Protein AF-A0A1F8NA66-F1 (afdb_monomer_lite)

Secondary structure (DSSP, 8-state):
--HHHHHTTHHHHHHHHHHHHT--TTEE-TTSS-EE------S-GGG-S-EEETTEEE-S--HHHHHHHHHHT-

Foldseek 3Di:
DEPLQVVVPVVLLQVLLCVLQVHHEQAAGPVNQDGHHDDYDPVPSVQHPWDDDPNDIGGPDDSVVSNVVVVVSD

pLDDT: mean 85.67, std 4.7, range [61.72, 91.12]

Radius of gyration: 11.53 Å; chains: 1; bounding box: 26×24×30 Å

Sequence (74 aa):
MGTACHVRGSDKVLEQIEKELGTKTGGNTADLRFTLETVNCVGACALGPMVIIGEDYHGEMTPEKVGEVLKNYS

Structure (mmCIF, N/CA/C/O backbone):
data_AF-A0A1F8NA66-F1
#
_entry.id   AF-A0A1F8NA66-F1
#
loop_
_atom_site.group_PDB
_atom_site.id
_atom_site.type_symbol
_atom_site.label_atom_id
_atom_site.label_alt_id
_atom_site.label_comp_id
_atom_site.label_asym_id
_atom_site.label_entity_id
_atom_site.label_seq_id
_atom_site.pdbx_PDB_ins_code
_atom_site.Cartn_x
_atom_site.Cartn_y
_atom_site.Cartn_z
_atom_site.occupancy
_atom_site.B_iso_or_equiv
_atom_site.auth_seq_id
_atom_site.auth_comp_id
_atom_site.auth_asym_id
_atom_site.auth_atom_id
_atom_site.pdbx_PDB_model_num
ATOM 1 N N . MET A 1 1 ? 5.249 -8.684 0.627 1.00 67.06 1 MET A N 1
ATOM 2 C CA . MET A 1 1 ? 5.401 -7.830 -0.573 1.00 67.06 1 MET A CA 1
ATOM 3 C C . MET A 1 1 ? 6.173 -8.583 -1.658 1.00 67.06 1 MET A C 1
ATOM 5 O O . MET A 1 1 ? 7.149 -9.243 -1.328 1.00 67.06 1 MET A O 1
ATOM 9 N N . GLY A 1 2 ? 5.737 -8.548 -2.924 1.00 78.88 2 GLY A N 1
ATOM 10 C CA . GLY A 1 2 ? 6.440 -9.210 -4.041 1.00 78.88 2 GLY A CA 1
ATOM 11 C C . GLY A 1 2 ? 7.497 -8.315 -4.707 1.00 78.88 2 GLY A C 1
ATOM 12 O O . GLY A 1 2 ? 7.326 -7.099 -4.752 1.00 78.88 2 GLY A O 1
ATOM 13 N N . THR A 1 3 ? 8.554 -8.908 -5.277 1.00 81.19 3 THR A N 1
ATOM 14 C CA . THR A 1 3 ? 9.660 -8.177 -5.937 1.00 81.19 3 THR A CA 1
ATOM 15 C C . THR A 1 3 ? 9.185 -7.295 -7.093 1.00 81.19 3 THR A C 1
ATOM 17 O O . THR A 1 3 ? 9.626 -6.157 -7.214 1.00 81.19 3 THR A O 1
ATOM 20 N N . ALA A 1 4 ? 8.239 -7.776 -7.906 1.00 82.19 4 ALA A N 1
ATOM 21 C CA . ALA A 1 4 ? 7.670 -7.007 -9.012 1.00 82.19 4 ALA A CA 1
ATOM 22 C C . ALA A 1 4 ? 6.932 -5.741 -8.538 1.00 82.19 4 ALA A C 1
ATOM 24 O O . ALA A 1 4 ? 7.090 -4.682 -9.139 1.00 82.19 4 ALA A O 1
ATOM 25 N N . CYS A 1 5 ? 6.164 -5.830 -7.447 1.00 83.12 5 CYS A N 1
ATOM 26 C CA . CYS A 1 5 ? 5.477 -4.674 -6.867 1.00 83.12 5 CYS A CA 1
ATOM 27 C C . CYS A 1 5 ? 6.480 -3.673 -6.282 1.00 83.12 5 CYS A C 1
ATOM 29 O O . CYS A 1 5 ? 6.358 -2.475 -6.527 1.00 83.12 5 CYS A O 1
ATOM 31 N N . HIS A 1 6 ? 7.506 -4.176 -5.591 1.00 83.50 6 HIS A N 1
ATOM 32 C CA . HIS A 1 6 ? 8.549 -3.352 -4.986 1.00 83.50 6 HIS A CA 1
ATOM 33 C C . HIS A 1 6 ? 9.330 -2.552 -6.040 1.00 83.50 6 HIS A C 1
ATOM 35 O O . HIS A 1 6 ? 9.424 -1.332 -5.941 1.00 83.50 6 HIS A O 1
ATOM 41 N N . VAL A 1 7 ? 9.778 -3.197 -7.128 1.00 84.75 7 VAL A N 1
ATOM 42 C CA . VAL A 1 7 ? 10.476 -2.517 -8.242 1.00 84.75 7 VAL A CA 1
ATOM 43 C C . VAL A 1 7 ? 9.590 -1.467 -8.924 1.00 84.75 7 VAL A C 1
ATOM 45 O O . VAL A 1 7 ? 10.087 -0.451 -9.402 1.00 84.75 7 VAL A O 1
ATOM 48 N N . ARG A 1 8 ? 8.270 -1.676 -8.942 1.00 83.56 8 ARG A N 1
ATOM 49 C CA . ARG A 1 8 ? 7.295 -0.719 -9.488 1.00 83.56 8 ARG A CA 1
ATOM 50 C C . ARG A 1 8 ? 6.917 0.404 -8.517 1.00 83.56 8 ARG A C 1
ATOM 52 O O . ARG A 1 8 ? 6.077 1.232 -8.852 1.00 83.56 8 ARG A O 1
ATOM 59 N N . GLY A 1 9 ? 7.540 0.464 -7.340 1.00 84.50 9 GLY A N 1
ATOM 60 C CA . GLY A 1 9 ? 7.340 1.539 -6.373 1.00 84.50 9 GLY A CA 1
ATOM 61 C C . GLY A 1 9 ? 6.153 1.331 -5.437 1.00 84.50 9 GLY A C 1
ATOM 62 O O . GLY A 1 9 ? 5.573 2.318 -4.983 1.00 84.50 9 GLY A O 1
ATOM 63 N N . SER A 1 10 ? 5.799 0.081 -5.112 1.00 86.44 10 SER A N 1
ATOM 64 C CA . SER A 1 10 ? 4.760 -0.208 -4.110 1.00 86.44 10 SER A CA 1
ATOM 65 C C . SER A 1 10 ? 5.048 0.403 -2.740 1.00 86.44 10 SER A C 1
ATOM 67 O O . SER A 1 10 ? 4.111 0.678 -2.003 1.00 86.44 10 SER A O 1
ATOM 69 N N . ASP A 1 11 ? 6.313 0.665 -2.409 1.00 89.25 11 ASP A N 1
ATOM 70 C CA . ASP A 1 11 ? 6.689 1.307 -1.145 1.00 89.25 11 ASP A CA 1
ATOM 71 C C . ASP A 1 11 ? 6.089 2.713 -1.025 1.00 89.25 11 ASP A C 1
ATOM 73 O O . ASP A 1 11 ? 5.582 3.081 0.026 1.00 89.25 11 ASP A O 1
ATOM 77 N N . LYS A 1 12 ? 6.053 3.480 -2.125 1.00 90.56 12 LYS A N 1
ATOM 78 C CA . LYS A 1 12 ? 5.447 4.822 -2.135 1.00 90.56 12 LYS A CA 1
ATOM 79 C C . LYS A 1 12 ? 3.938 4.766 -1.925 1.00 90.56 12 LYS A C 1
ATOM 81 O O . LYS A 1 12 ? 3.362 5.652 -1.304 1.00 90.56 12 LYS A O 1
ATOM 86 N N . VAL A 1 13 ? 3.303 3.732 -2.477 1.00 90.81 13 VAL A N 1
ATOM 87 C CA . VAL A 1 13 ? 1.873 3.462 -2.286 1.00 90.81 13 VAL A CA 1
ATOM 88 C C . VAL A 1 13 ? 1.623 3.138 -0.813 1.00 90.81 13 VAL A C 1
ATOM 90 O O . VAL A 1 13 ? 0.740 3.736 -0.210 1.00 90.81 13 VAL A O 1
ATOM 93 N N . LEU A 1 14 ? 2.445 2.270 -0.216 1.00 89.81 14 LEU A N 1
ATOM 94 C CA . LEU A 1 14 ? 2.361 1.916 1.200 1.00 89.81 14 LEU A CA 1
ATOM 95 C C . LEU A 1 14 ? 2.560 3.134 2.114 1.00 89.81 14 LEU A C 1
ATOM 97 O O . LEU A 1 14 ? 1.722 3.376 2.973 1.00 89.81 14 LEU A O 1
ATOM 101 N N . GLU A 1 15 ? 3.601 3.939 1.891 1.00 90.75 15 GLU A N 1
ATOM 102 C CA . GLU A 1 15 ? 3.850 5.171 2.656 1.00 90.75 15 GLU A CA 1
ATOM 103 C C . GLU A 1 15 ? 2.675 6.153 2.584 1.00 90.75 15 GLU A C 1
ATOM 105 O O . GLU A 1 15 ? 2.360 6.825 3.566 1.00 90.75 15 GLU A O 1
ATOM 110 N N . GLN A 1 16 ? 2.022 6.261 1.424 1.00 91.12 16 GLN A N 1
ATOM 111 C CA . GLN A 1 16 ? 0.850 7.117 1.280 1.00 91.12 16 GLN A CA 1
ATOM 112 C C . GLN A 1 16 ? -0.349 6.562 2.053 1.00 91.12 16 GLN A C 1
ATOM 114 O O . GLN A 1 16 ? -1.032 7.335 2.719 1.00 91.12 16 GLN A O 1
ATOM 119 N N . ILE A 1 17 ? -0.574 5.243 2.024 1.00 89.69 17 ILE A N 1
ATOM 120 C CA . ILE A 1 17 ? -1.617 4.595 2.834 1.00 89.69 17 ILE A CA 1
ATOM 121 C C . ILE A 1 17 ? -1.355 4.837 4.327 1.00 89.69 17 ILE A C 1
ATOM 123 O O . ILE A 1 17 ? -2.270 5.223 5.049 1.00 89.69 17 ILE A O 1
ATOM 127 N N . GLU A 1 18 ? -0.110 4.677 4.788 1.00 90.00 18 GLU A N 1
ATOM 128 C CA . GLU A 1 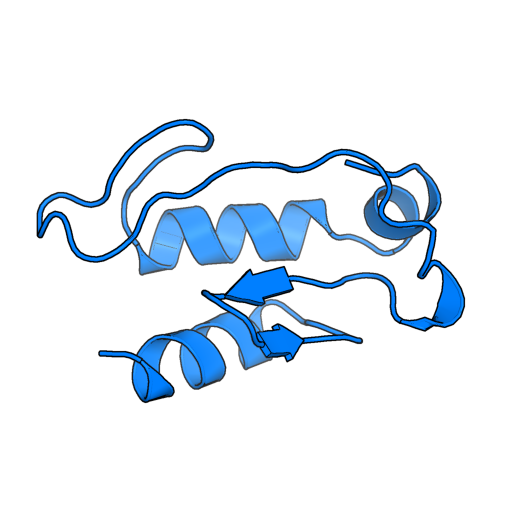18 ? 0.269 4.938 6.184 1.00 90.00 18 GLU A CA 1
ATOM 129 C C . GLU A 1 18 ? -0.001 6.395 6.595 1.00 90.00 18 GLU A C 1
ATOM 131 O O . GLU A 1 18 ? -0.454 6.652 7.711 1.00 90.00 18 GLU A O 1
ATOM 136 N N . LYS A 1 19 ? 0.224 7.359 5.690 1.00 89.81 19 LYS A N 1
ATOM 137 C CA . LYS A 1 19 ? -0.081 8.781 5.923 1.00 89.81 19 LYS A CA 1
ATOM 138 C C . LYS A 1 19 ? -1.577 9.080 5.952 1.00 89.81 19 LYS A C 1
ATOM 140 O O . LYS A 1 19 ? -2.008 9.832 6.818 1.00 89.81 19 LYS A O 1
ATOM 145 N N . GLU A 1 20 ? -2.346 8.524 5.017 1.00 88.06 20 GLU A N 1
ATOM 146 C CA . GLU A 1 20 ? -3.802 8.720 4.921 1.00 88.06 20 GLU A CA 1
ATOM 147 C C . GLU A 1 20 ? -4.520 8.124 6.136 1.00 88.06 20 GLU A C 1
ATOM 149 O O . GLU A 1 20 ? -5.370 8.767 6.746 1.00 88.06 20 GLU A O 1
ATOM 154 N N . LEU A 1 21 ? -4.141 6.902 6.515 1.00 86.88 21 LEU A N 1
ATOM 155 C CA . LEU A 1 21 ? -4.755 6.159 7.612 1.00 86.88 21 LEU A CA 1
ATOM 156 C C . LEU A 1 21 ? -4.160 6.504 8.986 1.00 86.88 21 LEU A C 1
ATOM 158 O O . LEU A 1 21 ? -4.736 6.160 10.018 1.00 86.88 21 LEU A O 1
ATOM 162 N N . GLY A 1 22 ? -2.993 7.153 9.021 1.00 86.69 22 GLY A N 1
ATOM 163 C CA . GLY A 1 22 ? -2.282 7.484 10.256 1.00 86.69 22 GLY A CA 1
ATOM 164 C C . GLY A 1 22 ? -1.837 6.255 11.057 1.00 86.69 22 GLY A C 1
ATOM 165 O O . GLY A 1 22 ? -1.644 6.349 12.269 1.00 86.69 22 GLY A O 1
ATOM 166 N N . THR A 1 23 ? -1.698 5.099 10.406 1.00 87.56 23 THR A N 1
ATOM 167 C CA . THR A 1 23 ? -1.279 3.838 11.029 1.00 87.56 23 THR A CA 1
ATOM 168 C C . THR A 1 23 ? -0.060 3.268 10.322 1.00 87.56 23 THR A C 1
ATOM 170 O O . THR A 1 23 ? 0.231 3.618 9.182 1.00 87.56 23 THR A O 1
ATOM 173 N N . LYS A 1 24 ? 0.670 2.394 11.011 1.00 85.94 24 LYS A N 1
ATOM 174 C CA . LYS A 1 24 ? 1.818 1.686 10.439 1.00 85.94 24 LYS A CA 1
ATOM 175 C C . LYS A 1 24 ? 1.404 0.316 9.932 1.00 85.94 24 LYS A C 1
ATOM 177 O O . LYS A 1 24 ? 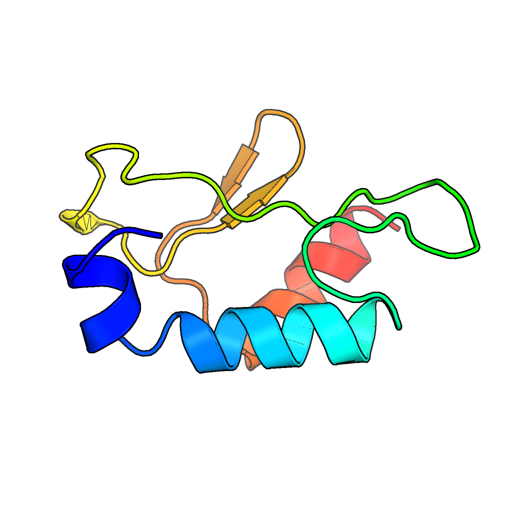0.442 -0.275 10.417 1.00 85.94 24 LYS A O 1
ATOM 182 N N . THR A 1 25 ? 2.193 -0.212 9.008 1.00 84.69 25 THR A N 1
ATOM 183 C CA . THR A 1 25 ? 2.098 -1.602 8.563 1.00 84.69 25 THR A CA 1
ATOM 184 C C . THR A 1 25 ? 2.060 -2.575 9.750 1.00 84.69 25 THR A C 1
ATOM 186 O O . THR A 1 25 ? 2.916 -2.526 10.633 1.00 84.69 25 THR A O 1
ATOM 189 N N . GLY A 1 26 ? 1.082 -3.482 9.745 1.00 82.56 26 GLY A N 1
ATOM 190 C CA . GLY A 1 26 ? 0.805 -4.445 10.815 1.00 82.56 26 GLY A CA 1
ATOM 191 C C . GLY A 1 26 ? -0.058 -3.890 11.953 1.00 82.56 26 GLY A C 1
ATOM 192 O O . GLY A 1 26 ? -0.172 -4.535 12.993 1.00 82.56 26 GLY A O 1
ATOM 193 N N . GLY A 1 27 ? -0.619 -2.690 11.790 1.00 84.50 27 GLY A N 1
ATOM 194 C CA . GLY A 1 27 ? -1.461 -2.024 12.776 1.00 84.50 27 GLY A CA 1
ATOM 195 C C . GLY A 1 27 ? -2.889 -1.785 12.291 1.00 84.50 27 GLY A C 1
ATOM 196 O O . GLY A 1 27 ? -3.219 -1.921 11.112 1.00 84.50 27 GLY A O 1
ATOM 197 N N . ASN A 1 28 ? -3.728 -1.369 13.235 1.00 87.50 28 ASN A N 1
ATOM 198 C CA . ASN A 1 28 ? -5.088 -0.920 12.962 1.00 87.50 28 ASN A CA 1
ATOM 199 C C . ASN A 1 28 ? -5.133 0.605 12.977 1.00 87.50 28 ASN A C 1
ATOM 201 O O . ASN A 1 28 ? -4.327 1.261 13.647 1.00 87.50 28 ASN A O 1
ATOM 205 N N . THR A 1 29 ? -6.077 1.183 12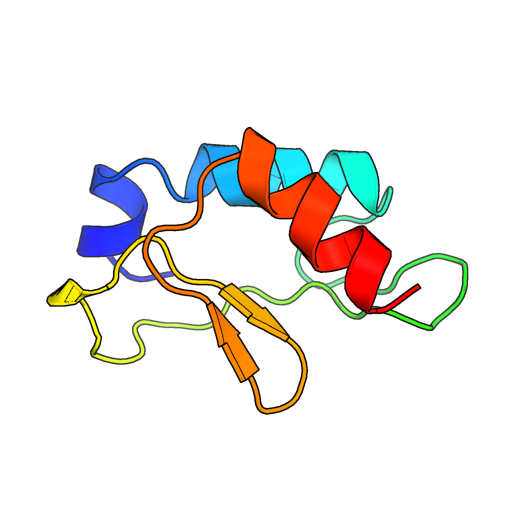.250 1.00 86.62 29 THR A N 1
ATOM 206 C CA . THR A 1 29 ? -6.403 2.599 12.386 1.00 86.62 29 THR A CA 1
ATOM 207 C C . THR A 1 29 ? -7.073 2.882 13.726 1.00 86.62 29 THR A C 1
ATOM 209 O O . THR A 1 29 ? -7.662 2.000 14.355 1.00 86.62 29 THR A O 1
ATOM 212 N N . ALA A 1 30 ? -6.983 4.133 14.186 1.00 80.75 30 ALA A N 1
ATOM 213 C CA . ALA A 1 30 ? -7.543 4.544 15.476 1.00 80.75 30 ALA A CA 1
ATOM 214 C C . ALA A 1 30 ? -9.074 4.392 15.547 1.00 80.75 30 ALA A C 1
ATOM 216 O O . ALA A 1 30 ? -9.637 4.253 16.630 1.00 80.75 30 ALA A O 1
ATOM 217 N N . ASP A 1 31 ? -9.739 4.406 14.395 1.00 81.19 31 ASP A N 1
ATOM 218 C CA . ASP A 1 31 ? -11.178 4.209 14.249 1.00 81.19 31 ASP A CA 1
ATOM 219 C C . ASP A 1 31 ? -11.587 2.734 14.098 1.00 81.19 31 ASP A C 1
ATOM 221 O O . ASP A 1 31 ? -12.777 2.456 13.967 1.00 81.19 31 ASP A O 1
ATOM 225 N N . LEU A 1 32 ? -10.626 1.799 14.125 1.00 81.06 32 LEU A N 1
ATOM 226 C CA . LEU A 1 32 ? -10.832 0.353 13.969 1.00 81.06 32 LEU A CA 1
ATOM 227 C C . LEU A 1 32 ? -11.556 -0.048 12.671 1.00 81.06 32 LEU A C 1
ATOM 229 O O . LEU A 1 32 ? -12.079 -1.159 12.583 1.00 81.06 32 LEU A O 1
ATOM 233 N N . ARG A 1 33 ? -11.584 0.832 11.663 1.00 83.44 33 ARG A N 1
ATOM 234 C CA . ARG A 1 33 ? -12.217 0.544 10.367 1.00 83.44 33 ARG A CA 1
ATOM 235 C C . ARG A 1 33 ? -11.280 -0.156 9.398 1.00 83.44 33 ARG A C 1
ATOM 237 O O . ARG A 1 33 ? -11.733 -0.980 8.611 1.00 83.44 33 ARG A O 1
ATOM 244 N N . PHE A 1 34 ? -9.989 0.165 9.460 1.00 87.19 34 PHE A N 1
ATOM 245 C CA . PHE A 1 34 ? -8.987 -0.370 8.554 1.00 87.19 34 PHE A CA 1
ATOM 246 C C . PHE A 1 34 ? -7.857 -1.053 9.322 1.00 87.19 34 PHE A C 1
ATOM 248 O O . PHE A 1 34 ? -7.346 -0.558 10.329 1.00 87.19 34 PHE A O 1
ATOM 255 N N . THR A 1 35 ? -7.431 -2.192 8.791 1.00 88.31 35 THR A N 1
ATOM 256 C CA . THR A 1 35 ? -6.237 -2.910 9.229 1.00 88.31 35 THR A CA 1
ATOM 257 C C . THR A 1 35 ? -5.249 -2.884 8.078 1.00 88.31 35 THR A C 1
ATOM 259 O O . THR A 1 35 ? -5.555 -3.340 6.976 1.00 88.31 35 THR A O 1
ATOM 262 N N . LEU A 1 36 ? -4.079 -2.291 8.311 1.00 90.19 36 LEU A N 1
ATOM 263 C CA . LEU A 1 36 ? -3.052 -2.164 7.289 1.00 90.19 36 LEU A CA 1
ATOM 264 C C . LEU A 1 36 ? -2.089 -3.338 7.401 1.00 90.19 36 LEU A C 1
ATOM 266 O O . LEU A 1 36 ? -1.228 -3.357 8.276 1.00 90.19 36 LEU A O 1
ATOM 270 N N . GLU A 1 37 ? -2.183 -4.291 6.482 1.00 88.75 37 GLU A N 1
ATOM 271 C CA . GLU A 1 37 ? -1.285 -5.444 6.434 1.00 88.75 37 GLU A CA 1
ATOM 272 C C . GLU A 1 37 ? -0.583 -5.556 5.085 1.00 88.75 37 GLU A C 1
ATOM 274 O O . GLU A 1 37 ? -1.160 -5.328 4.021 1.00 88.75 37 GLU A O 1
ATOM 279 N N . THR A 1 38 ? 0.694 -5.941 5.123 1.00 87.56 38 THR A N 1
ATOM 280 C CA . THR A 1 38 ? 1.443 -6.245 3.905 1.00 87.56 38 THR A CA 1
ATOM 281 C C . THR A 1 38 ? 1.369 -7.733 3.615 1.00 87.56 38 THR A C 1
ATOM 283 O O . THR A 1 38 ? 1.911 -8.569 4.334 1.00 87.56 38 THR A O 1
ATOM 286 N N . VAL A 1 39 ? 0.728 -8.076 2.504 1.00 85.38 39 VAL A N 1
ATOM 287 C CA . VAL A 1 39 ? 0.654 -9.463 2.044 1.00 85.38 39 VAL A CA 1
ATOM 288 C C . VAL A 1 39 ? 1.862 -9.835 1.188 1.00 85.38 39 VAL A C 1
ATOM 290 O O . VAL A 1 39 ? 2.549 -8.995 0.589 1.00 85.38 39 VAL A O 1
ATOM 293 N N . ASN A 1 40 ? 2.158 -11.131 1.136 1.00 82.25 40 ASN A N 1
ATOM 294 C CA . ASN A 1 40 ? 3.151 -11.679 0.218 1.00 82.25 40 ASN A CA 1
ATOM 295 C C . ASN A 1 40 ? 2.660 -11.657 -1.234 1.00 82.25 40 ASN A C 1
ATOM 297 O O . ASN A 1 40 ? 1.568 -11.186 -1.536 1.00 82.25 40 ASN A O 1
ATOM 301 N N . CYS A 1 41 ? 3.526 -12.077 -2.155 1.00 83.19 41 CYS A N 1
ATOM 302 C CA . CYS A 1 41 ? 3.213 -12.062 -3.578 1.00 83.19 41 CYS A CA 1
ATOM 303 C C . CYS A 1 41 ? 1.929 -12.857 -3.867 1.00 83.19 41 CYS A C 1
ATOM 305 O O . CYS A 1 41 ? 1.866 -14.048 -3.581 1.00 83.19 41 CYS A O 1
ATOM 307 N N . VAL A 1 42 ? 0.942 -12.195 -4.475 1.00 83.06 42 VAL A N 1
ATOM 308 C CA . VAL A 1 42 ? -0.353 -12.790 -4.856 1.00 83.06 42 VAL A CA 1
ATOM 309 C C . VAL A 1 42 ? -0.312 -13.372 -6.281 1.00 83.06 42 VAL A C 1
ATOM 311 O O . VAL A 1 42 ? -1.322 -13.792 -6.827 1.00 83.06 42 VAL A O 1
ATOM 314 N N . GLY A 1 43 ? 0.855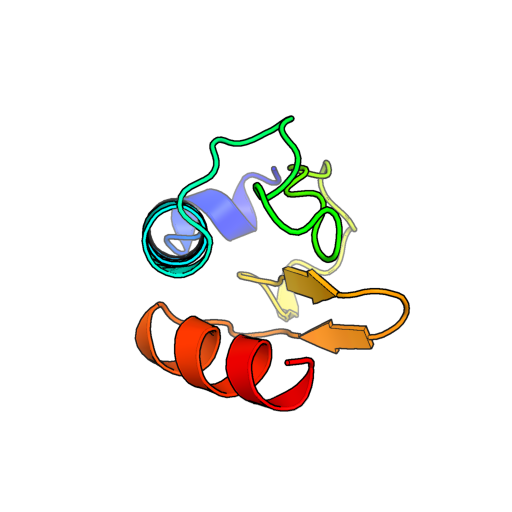 -13.360 -6.935 1.00 82.19 43 GLY A N 1
ATOM 315 C CA . GLY A 1 43 ? 1.029 -13.874 -8.299 1.00 82.19 43 GLY A CA 1
ATOM 316 C C . GLY A 1 43 ? 0.456 -12.985 -9.411 1.00 82.19 43 GLY A C 1
ATOM 317 O O . GLY A 1 43 ? 0.656 -13.279 -10.584 1.00 82.19 43 GLY A O 1
ATOM 318 N N . ALA A 1 44 ? -0.180 -11.859 -9.084 1.00 83.38 44 ALA A N 1
ATOM 319 C CA . ALA A 1 44 ? -0.744 -10.916 -10.051 1.00 83.38 44 ALA A CA 1
ATOM 320 C C . ALA A 1 44 ? 0.268 -9.837 -10.492 1.00 83.38 44 ALA A C 1
ATOM 322 O O . ALA A 1 44 ? -0.028 -8.644 -10.513 1.00 83.38 44 ALA A O 1
ATOM 323 N N . CYS A 1 45 ? 1.485 -10.249 -10.867 1.00 83.19 45 CYS A N 1
ATOM 324 C CA . CYS A 1 45 ? 2.570 -9.334 -11.252 1.00 83.19 45 CYS A CA 1
ATOM 325 C C . CYS A 1 45 ? 2.208 -8.405 -12.428 1.00 83.19 45 CYS A C 1
ATOM 327 O O . CYS A 1 45 ? 2.784 -7.325 -12.545 1.00 83.19 45 CYS A O 1
ATOM 329 N N . ALA A 1 46 ? 1.255 -8.804 -13.278 1.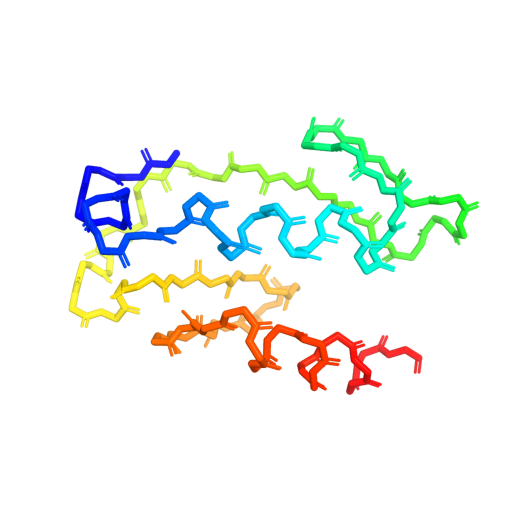00 82.56 46 ALA A N 1
ATOM 330 C CA . ALA A 1 46 ? 0.741 -7.981 -14.373 1.00 82.56 46 ALA A CA 1
ATOM 331 C C . ALA A 1 46 ? 0.019 -6.710 -13.884 1.00 82.56 46 ALA A C 1
ATOM 333 O O . ALA A 1 46 ? 0.094 -5.683 -14.548 1.00 82.56 46 ALA A O 1
ATOM 334 N N . LEU A 1 47 ? -0.621 -6.775 -12.712 1.00 81.62 47 LEU A N 1
ATOM 335 C CA . LEU A 1 47 ? -1.424 -5.701 -12.115 1.00 81.62 47 LEU A CA 1
ATOM 336 C C . LEU A 1 47 ? -0.683 -4.962 -10.988 1.00 81.62 47 LEU A C 1
ATOM 338 O O . LEU A 1 47 ? -1.254 -4.093 -10.335 1.00 81.62 47 LEU A O 1
ATOM 342 N N . GLY A 1 48 ? 0.581 -5.310 -10.727 1.00 82.62 48 GLY A N 1
ATOM 343 C CA . GLY A 1 48 ? 1.385 -4.657 -9.696 1.00 82.62 48 GLY A CA 1
ATOM 344 C C . GLY A 1 48 ? 1.758 -3.216 -10.080 1.00 82.62 48 GLY A C 1
ATOM 345 O O . GLY A 1 48 ? 2.095 -2.983 -11.248 1.00 82.62 48 GLY A O 1
ATOM 346 N N . PRO A 1 49 ? 1.800 -2.264 -9.125 1.00 86.44 49 PRO A N 1
ATOM 347 C CA . PRO A 1 49 ? 1.470 -2.378 -7.696 1.00 86.44 49 PRO A CA 1
ATOM 348 C C . PRO A 1 49 ? -0.033 -2.552 -7.452 1.00 86.44 49 PRO A C 1
ATOM 350 O O . PRO A 1 49 ? -0.834 -1.874 -8.085 1.00 86.44 49 PRO A O 1
ATOM 353 N N . MET A 1 50 ? -0.407 -3.427 -6.515 1.00 88.50 50 MET A N 1
ATOM 354 C CA . MET A 1 50 ? -1.810 -3.683 -6.187 1.00 88.50 50 MET A CA 1
ATOM 355 C C . MET A 1 50 ? -2.077 -3.596 -4.686 1.00 88.50 50 MET A C 1
ATOM 357 O O . MET A 1 50 ? -1.194 -3.896 -3.879 1.00 88.50 50 MET A O 1
ATOM 361 N N . VAL A 1 51 ? -3.303 -3.225 -4.341 1.00 89.31 51 VAL A N 1
ATOM 362 C CA . VAL A 1 51 ? -3.831 -3.144 -2.978 1.00 89.31 51 VAL A CA 1
ATOM 363 C C . VAL A 1 51 ? -5.114 -3.965 -2.928 1.00 89.31 51 VAL A C 1
ATOM 365 O O . VAL A 1 51 ? -5.887 -3.970 -3.883 1.00 89.31 51 VAL A O 1
ATOM 368 N N . ILE A 1 52 ? -5.324 -4.688 -1.834 1.00 89.06 52 ILE A N 1
ATOM 369 C CA . ILE A 1 52 ? -6.546 -5.460 -1.604 1.00 89.06 52 ILE A CA 1
ATOM 370 C C . ILE A 1 52 ? -7.277 -4.788 -0.452 1.00 89.06 52 ILE A C 1
ATOM 372 O O . ILE A 1 52 ? -6.683 -4.583 0.606 1.00 89.06 52 ILE A O 1
ATOM 376 N N . ILE A 1 53 ? -8.534 -4.419 -0.672 1.00 89.00 53 ILE A N 1
ATOM 377 C CA . ILE A 1 53 ? -9.385 -3.795 0.344 1.00 89.00 53 ILE A CA 1
ATOM 378 C C . ILE A 1 53 ? -10.628 -4.666 0.473 1.00 89.00 53 ILE A C 1
ATOM 380 O O . ILE A 1 53 ? -11.442 -4.729 -0.444 1.00 89.00 53 ILE A O 1
ATOM 384 N N . GLY A 1 54 ? -10.753 -5.380 1.594 1.00 85.88 54 GLY A N 1
ATOM 385 C CA . GLY A 1 54 ? -11.798 -6.390 1.754 1.00 85.88 54 GLY A CA 1
ATOM 386 C C . GLY A 1 54 ? -11.658 -7.500 0.707 1.00 85.88 54 GLY A C 1
ATOM 387 O O . GLY A 1 54 ? -10.671 -8.234 0.716 1.00 85.88 54 GLY A O 1
ATOM 388 N N . GLU A 1 55 ? -12.636 -7.599 -0.194 1.00 86.12 55 GLU A N 1
ATOM 389 C CA . GLU A 1 55 ? -12.664 -8.572 -1.299 1.00 86.12 55 GLU A CA 1
ATOM 390 C C . GLU A 1 55 ? -12.279 -7.955 -2.659 1.00 86.12 55 GLU A C 1
ATOM 392 O O . GLU A 1 55 ? -12.156 -8.672 -3.655 1.00 86.12 55 GLU A O 1
ATOM 397 N N . ASP A 1 56 ? -12.041 -6.639 -2.708 1.00 88.62 56 ASP A N 1
ATOM 398 C CA . ASP A 1 56 ? -11.747 -5.917 -3.942 1.00 88.62 56 ASP A CA 1
ATOM 399 C C . ASP A 1 56 ? -10.243 -5.841 -4.223 1.00 88.62 56 ASP A C 1
ATOM 401 O O . ASP A 1 56 ? -9.431 -5.443 -3.379 1.00 88.62 56 ASP A O 1
ATOM 405 N N . TYR A 1 57 ? -9.877 -6.166 -5.463 1.00 88.44 57 TYR A N 1
ATOM 406 C CA . TYR A 1 57 ? -8.508 -6.099 -5.964 1.00 88.44 57 TYR A CA 1
ATOM 407 C C . TYR A 1 57 ? -8.294 -4.817 -6.767 1.00 88.44 57 TYR A C 1
ATOM 409 O O . TYR A 1 57 ? -8.796 -4.673 -7.881 1.00 88.44 57 TYR A O 1
ATOM 417 N N . HIS A 1 58 ? -7.473 -3.914 -6.240 1.00 89.38 58 HIS A N 1
ATOM 418 C CA . HIS A 1 58 ? -7.108 -2.662 -6.897 1.00 89.38 58 HIS A CA 1
ATOM 419 C C . HIS A 1 58 ? -5.706 -2.783 -7.487 1.00 89.38 58 HIS A C 1
ATOM 421 O O . HIS A 1 58 ? -4.717 -2.766 -6.758 1.00 89.38 58 HIS A O 1
ATOM 427 N N . GLY A 1 59 ? -5.612 -2.963 -8.805 1.00 89.19 59 GLY A N 1
ATOM 428 C CA . GLY A 1 59 ? -4.347 -3.003 -9.548 1.00 89.19 59 GLY A CA 1
ATOM 429 C C . GLY A 1 59 ? -3.894 -1.627 -10.037 1.00 89.19 59 GLY A C 1
ATOM 430 O O . GLY A 1 59 ? -4.667 -0.672 -10.034 1.00 89.19 59 GLY A O 1
ATOM 431 N N . GLU A 1 60 ? -2.638 -1.534 -10.479 1.00 88.44 60 GLU A N 1
ATOM 432 C CA . GLU A 1 60 ? -2.028 -0.298 -11.006 1.00 88.44 60 GLU A CA 1
ATOM 433 C C . GLU A 1 60 ? -2.220 0.911 -10.075 1.00 88.44 60 GLU A C 1
ATOM 435 O O . GLU A 1 60 ? -2.531 2.036 -10.496 1.00 88.44 60 GLU A O 1
ATOM 440 N N . MET A 1 61 ? -2.059 0.650 -8.778 1.00 89.06 61 MET A N 1
ATOM 441 C CA . MET A 1 61 ? -2.236 1.645 -7.737 1.00 89.06 61 MET A CA 1
ATOM 442 C C . MET A 1 61 ? -1.078 2.633 -7.729 1.00 89.06 61 MET A C 1
ATOM 444 O O . MET A 1 61 ? 0.097 2.262 -7.777 1.00 89.06 61 MET A O 1
ATOM 448 N N . THR A 1 62 ? -1.436 3.909 -7.629 1.00 89.81 62 THR A N 1
ATOM 449 C CA . THR A 1 62 ? -0.509 5.027 -7.465 1.00 89.81 62 THR A CA 1
ATOM 450 C C . THR A 1 62 ? -0.793 5.729 -6.139 1.00 89.81 62 THR A C 1
ATOM 452 O O . THR A 1 62 ? -1.918 5.637 -5.640 1.00 89.81 62 THR A O 1
ATOM 455 N N . PRO A 1 63 ? 0.182 6.455 -5.563 1.00 88.56 63 PRO A N 1
ATOM 456 C CA . PRO A 1 63 ? -0.043 7.235 -4.345 1.00 88.56 63 PRO A CA 1
ATOM 457 C C . PRO A 1 63 ? -1.251 8.181 -4.454 1.00 88.56 63 PRO A C 1
ATOM 459 O O . PRO A 1 63 ? -2.009 8.327 -3.507 1.00 88.56 63 PRO A O 1
ATOM 462 N N . GLU A 1 64 ? -1.490 8.767 -5.626 1.00 88.69 64 GLU A N 1
ATOM 463 C CA . GLU A 1 64 ? -2.639 9.653 -5.857 1.00 88.69 64 GLU A CA 1
ATOM 464 C C . GLU A 1 64 ? -3.974 8.893 -5.813 1.00 88.69 64 GLU A C 1
ATOM 466 O O . GLU A 1 64 ? -4.910 9.325 -5.143 1.00 88.69 64 GLU A O 1
ATOM 471 N N . LYS A 1 65 ? -4.047 7.723 -6.465 1.00 89.00 65 LYS A N 1
ATOM 472 C CA . LYS A 1 65 ? -5.258 6.887 -6.483 1.00 89.00 65 LYS A CA 1
ATOM 473 C C . LYS A 1 65 ? -5.593 6.301 -5.116 1.00 89.00 65 LYS A C 1
ATOM 475 O O . LYS A 1 65 ? -6.762 6.071 -4.836 1.00 89.00 65 LYS A O 1
ATOM 480 N N . VAL A 1 66 ? -4.595 6.047 -4.266 1.00 89.00 66 VAL A N 1
ATOM 481 C CA . VAL A 1 66 ? -4.814 5.502 -2.914 1.00 89.00 66 VAL A CA 1
ATOM 482 C C . VAL A 1 66 ? -5.818 6.342 -2.135 1.00 89.00 66 VAL A C 1
ATOM 484 O O . VAL A 1 66 ? -6.774 5.785 -1.602 1.00 89.00 66 VAL A O 1
ATOM 487 N N . GLY A 1 67 ? -5.627 7.662 -2.092 1.00 86.56 67 GLY A N 1
ATOM 488 C CA . GLY A 1 67 ? -6.508 8.545 -1.329 1.00 86.56 67 GLY A CA 1
ATOM 489 C C . GLY A 1 67 ? -7.935 8.570 -1.881 1.00 86.56 67 GLY A C 1
ATOM 490 O O . GLY A 1 67 ? -8.896 8.660 -1.122 1.00 86.56 67 GLY A O 1
ATOM 491 N N . GLU A 1 68 ? -8.105 8.448 -3.201 1.00 88.44 68 GLU A N 1
ATOM 492 C CA . GLU A 1 68 ? -9.433 8.338 -3.819 1.00 88.44 68 GLU A CA 1
ATOM 493 C C . GLU A 1 68 ? -10.115 7.017 -3.469 1.00 88.44 68 GLU A C 1
ATOM 495 O O . GLU A 1 68 ? -11.280 7.005 -3.074 1.00 88.44 68 GLU A O 1
ATOM 500 N N . VAL A 1 69 ? -9.380 5.907 -3.566 1.00 88.62 69 VAL A N 1
ATOM 501 C CA . VAL A 1 69 ? -9.905 4.580 -3.246 1.00 88.62 69 VAL A CA 1
ATOM 502 C C . VAL A 1 69 ? -10.296 4.511 -1.771 1.00 88.62 69 VAL A C 1
ATOM 504 O O . VAL A 1 69 ? -11.416 4.112 -1.479 1.00 88.62 69 VAL A O 1
ATOM 507 N N . LEU A 1 70 ? -9.450 4.967 -0.842 1.00 85.12 70 LEU A N 1
ATOM 508 C CA . LEU A 1 70 ? -9.752 4.953 0.598 1.00 85.12 70 LEU A CA 1
ATOM 509 C C . LEU A 1 70 ? -10.999 5.778 0.961 1.00 85.12 70 LEU A C 1
ATOM 511 O O . LEU A 1 70 ? -11.772 5.374 1.831 1.00 85.12 70 LEU A O 1
ATOM 515 N N . LYS A 1 71 ? -11.250 6.893 0.262 1.00 84.44 71 LYS A N 1
ATOM 516 C CA . LYS A 1 71 ? -12.472 7.695 0.447 1.00 84.44 71 LYS A CA 1
ATOM 517 C C . LYS A 1 71 ? -13.741 6.959 0.028 1.00 84.44 71 LYS A C 1
ATOM 519 O O . LYS A 1 71 ? -14.782 7.200 0.628 1.00 84.44 71 LYS A O 1
ATOM 524 N N . ASN A 1 72 ? -13.668 6.062 -0.956 1.00 85.62 72 ASN A N 1
ATOM 525 C CA . ASN A 1 72 ? -14.828 5.273 -1.387 1.00 85.62 72 ASN A CA 1
ATOM 52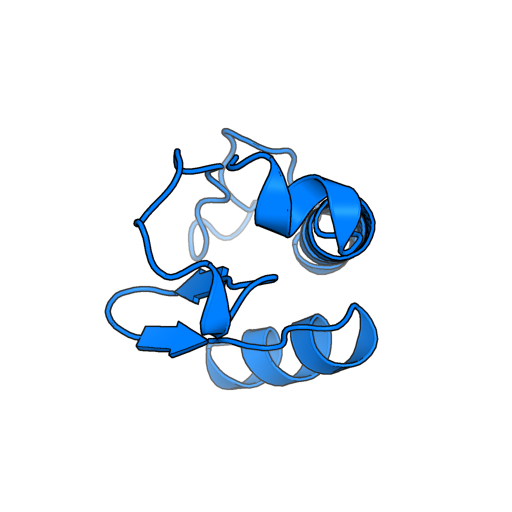6 C C . ASN A 1 72 ? -15.274 4.243 -0.337 1.00 85.62 72 ASN A C 1
ATOM 528 O O . ASN A 1 72 ? -16.408 3.774 -0.399 1.00 85.62 72 ASN A O 1
ATOM 532 N N . TYR A 1 73 ? -14.404 3.908 0.618 1.00 80.69 73 TYR A N 1
ATOM 533 C CA . TYR A 1 73 ? -14.683 2.963 1.702 1.00 80.69 73 TYR A CA 1
ATOM 534 C C . TYR A 1 73 ? -14.838 3.650 3.079 1.00 80.69 73 TYR A C 1
ATOM 536 O O . TYR A 1 73 ? -14.867 2.953 4.094 1.00 80.69 73 TYR A O 1
ATOM 544 N N . SER A 1 74 ? -14.906 4.992 3.137 1.00 61.72 74 SER A N 1
ATOM 545 C CA . SER A 1 74 ? -15.003 5.787 4.383 1.00 61.72 74 SER A CA 1
ATOM 546 C C . SER A 1 74 ? -16.428 6.060 4.859 1.00 61.72 74 SER A C 1
ATOM 548 O O . SER A 1 74 ? -17.323 6.260 4.011 1.00 61.72 74 SER A O 1
#